Protein AF-A0A974DY29-F1 (afdb_monomer_lite)

Structure (mmCIF, N/CA/C/O backbone):
data_AF-A0A974DY29-F1
#
_entry.id   AF-A0A974DY29-F1
#
loop_
_atom_site.group_PDB
_atom_site.id
_atom_site.type_symbol
_atom_site.label_atom_id
_atom_site.label_alt_id
_atom_site.label_comp_id
_atom_site.label_asym_id
_atom_site.label_entity_id
_atom_site.label_seq_id
_atom_site.pdbx_PDB_ins_code
_atom_site.Cartn_x
_atom_site.Cartn_y
_atom_site.Cartn_z
_atom_site.occupancy
_atom_site.B_iso_or_equiv
_atom_site.auth_seq_id
_atom_site.auth_comp_id
_atom_site.auth_asym_id
_atom_site.auth_atom_id
_atom_site.pdbx_PDB_model_num
ATOM 1 N N . ARG A 1 1 ? 26.650 0.312 13.656 1.00 43.97 1 ARG A N 1
ATOM 2 C CA . ARG A 1 1 ? 25.458 0.638 14.476 1.00 43.97 1 ARG A CA 1
ATOM 3 C C . ARG A 1 1 ? 24.871 1.939 13.935 1.00 43.97 1 ARG A C 1
ATOM 5 O O . ARG A 1 1 ? 25.387 2.986 14.278 1.00 43.97 1 ARG A O 1
ATOM 12 N N . CYS A 1 2 ? 23.850 1.849 13.086 1.00 30.59 2 CYS A N 1
ATOM 13 C CA . CYS A 1 2 ? 22.846 2.890 12.862 1.00 30.59 2 CYS A CA 1
ATOM 14 C C . CYS A 1 2 ? 21.526 2.127 12.765 1.00 30.59 2 CYS A C 1
ATOM 16 O O . CYS A 1 2 ? 21.364 1.291 11.881 1.00 30.59 2 CYS A O 1
ATOM 18 N N . GLY A 1 3 ? 20.676 2.293 13.776 1.00 38.22 3 GLY A N 1
ATOM 19 C CA . GLY A 1 3 ? 19.362 1.677 13.826 1.00 38.22 3 GLY A CA 1
ATOM 20 C C . GLY A 1 3 ? 18.389 2.514 13.014 1.00 38.22 3 GLY A C 1
ATOM 21 O O . GLY A 1 3 ? 18.123 3.653 13.376 1.00 38.22 3 GLY A O 1
ATOM 22 N N . ALA A 1 4 ? 17.861 1.931 11.948 1.00 34.72 4 ALA A N 1
ATOM 23 C CA . ALA A 1 4 ? 16.581 2.313 11.378 1.00 34.72 4 ALA A CA 1
ATOM 24 C C . ALA A 1 4 ? 15.684 1.083 11.530 1.00 34.72 4 ALA A C 1
ATOM 26 O O . ALA A 1 4 ? 15.631 0.210 10.668 1.00 34.72 4 ALA A O 1
ATOM 27 N N . GLN A 1 5 ? 15.082 0.942 12.711 1.00 40.81 5 GLN A N 1
ATOM 28 C CA . GLN A 1 5 ? 13.985 0.005 12.890 1.00 40.81 5 GLN A CA 1
ATOM 29 C C . GLN A 1 5 ? 12.768 0.702 12.278 1.00 40.81 5 GLN A C 1
ATOM 31 O O . GLN A 1 5 ? 12.237 1.642 12.866 1.00 40.81 5 GLN A O 1
ATOM 36 N N . LEU A 1 6 ? 12.383 0.300 11.068 1.00 44.22 6 LEU A N 1
ATOM 37 C CA . LEU A 1 6 ? 11.057 0.613 10.544 1.00 44.22 6 LEU A CA 1
ATOM 38 C C . LEU A 1 6 ? 10.010 0.145 11.559 1.00 44.22 6 LEU A C 1
ATOM 40 O O . LEU A 1 6 ? 10.170 -0.914 12.177 1.00 44.22 6 LEU A O 1
ATOM 44 N N . GLY A 1 7 ? 8.953 0.940 11.735 1.00 54.31 7 GLY A N 1
ATOM 45 C CA . GLY A 1 7 ? 7.764 0.470 12.438 1.00 54.31 7 GLY A CA 1
ATOM 46 C C . GLY A 1 7 ? 7.249 -0.809 11.762 1.00 54.31 7 GLY A C 1
ATOM 47 O O . GLY A 1 7 ? 7.355 -0.923 10.538 1.00 54.31 7 GLY A O 1
ATOM 48 N N . PRO A 1 8 ? 6.768 -1.805 12.519 1.00 58.75 8 PRO A N 1
ATOM 49 C CA . PRO A 1 8 ? 6.269 -3.037 11.926 1.00 58.75 8 PRO A CA 1
ATOM 50 C C . PRO A 1 8 ? 5.051 -2.726 11.048 1.00 58.75 8 PRO A C 1
ATOM 52 O O . PRO A 1 8 ? 4.133 -2.051 11.501 1.00 58.75 8 PRO A O 1
ATOM 55 N N . ILE A 1 9 ? 5.041 -3.228 9.809 1.00 73.00 9 ILE A N 1
ATOM 56 C CA . ILE A 1 9 ? 3.801 -3.356 9.035 1.00 73.00 9 ILE A CA 1
ATOM 57 C C . ILE A 1 9 ? 2.918 -4.325 9.834 1.00 73.00 9 ILE A C 1
ATOM 59 O O . ILE A 1 9 ? 3.317 -5.478 10.041 1.00 73.00 9 ILE A O 1
ATOM 63 N N . GLY A 1 10 ? 1.790 -3.843 10.362 1.00 69.81 10 GLY A N 1
ATOM 64 C CA . GLY A 1 10 ? 0.885 -4.641 11.188 1.00 69.81 10 GLY A CA 1
ATOM 65 C C . GLY A 1 10 ? 0.278 -5.813 10.411 1.00 69.81 10 GLY A C 1
ATOM 66 O O . GLY A 1 10 ? 0.308 -5.825 9.182 1.00 69.81 10 GLY A O 1
ATOM 67 N N . PRO A 1 11 ? -0.232 -6.854 11.084 1.00 74.88 11 PRO A N 1
ATOM 68 C CA . PRO A 1 11 ? -0.831 -7.973 10.380 1.00 74.88 11 PRO A CA 1
ATOM 69 C C . PRO A 1 11 ? -2.206 -7.607 9.803 1.00 74.88 11 PRO A C 1
ATOM 71 O O . PRO A 1 11 ? -3.015 -6.988 10.496 1.00 74.88 11 PRO A O 1
ATOM 74 N N . ILE A 1 12 ? -2.497 -8.068 8.579 1.00 76.25 12 ILE A N 1
ATOM 75 C CA . ILE A 1 12 ? -3.851 -8.029 8.001 1.00 76.25 12 ILE A CA 1
ATOM 76 C C . ILE A 1 12 ? -4.344 -9.414 7.598 1.00 76.25 12 ILE A C 1
ATOM 78 O O . ILE A 1 12 ? -3.644 -10.189 6.939 1.00 76.25 12 ILE A O 1
ATOM 82 N N . GLY A 1 13 ? -5.585 -9.709 7.974 1.00 69.88 13 GLY A N 1
ATOM 83 C CA . GLY A 1 13 ? -6.328 -10.884 7.544 1.00 69.88 13 GLY A CA 1
ATOM 84 C C . GLY A 1 13 ? -7.733 -10.482 7.113 1.00 69.88 13 GLY A C 1
ATOM 85 O O . GLY A 1 13 ? -8.339 -9.588 7.694 1.00 69.88 13 GLY A O 1
ATOM 86 N N . LEU A 1 14 ? -8.262 -11.142 6.086 1.00 60.47 14 LEU A N 1
ATOM 87 C CA . LEU A 1 14 ? -9.654 -10.953 5.684 1.00 60.47 14 LEU A CA 1
ATOM 88 C C . LEU A 1 14 ? -10.539 -11.957 6.391 1.00 60.47 14 LEU A C 1
ATOM 90 O O . LEU A 1 14 ? -10.244 -13.156 6.408 1.00 60.47 14 LEU A O 1
ATOM 94 N N . ARG A 1 15 ? -11.648 -11.461 6.936 1.00 56.75 15 ARG A N 1
ATOM 95 C CA . ARG A 1 15 ? -12.701 -12.286 7.520 1.00 56.75 15 ARG A CA 1
ATOM 96 C C . ARG A 1 15 ? -14.066 -11.869 6.973 1.00 56.75 15 ARG A C 1
ATOM 98 O O . ARG A 1 15 ? -14.232 -10.720 6.566 1.00 56.75 15 ARG A O 1
ATOM 105 N N . PRO A 1 16 ? -15.043 -12.792 6.946 1.00 48.50 16 PRO A N 1
ATOM 106 C CA . PRO A 1 16 ? -16.423 -12.469 6.604 1.00 48.50 16 PRO A CA 1
ATOM 107 C C . PRO A 1 16 ? -16.938 -11.302 7.457 1.00 48.50 16 PRO A C 1
ATOM 109 O O . PRO A 1 16 ? -16.621 -11.228 8.642 1.00 48.50 16 PRO A O 1
ATOM 112 N N . ALA A 1 17 ? -17.770 -10.438 6.868 1.00 56.16 17 ALA A N 1
ATOM 113 C CA . ALA A 1 17 ? -18.237 -9.152 7.413 1.00 56.16 17 ALA A CA 1
ATOM 114 C C . ALA A 1 17 ? -18.993 -9.192 8.767 1.00 56.16 17 ALA A C 1
ATOM 116 O O . ALA A 1 17 ? -19.533 -8.175 9.194 1.00 56.16 17 ALA A O 1
ATOM 117 N N . LEU A 1 18 ? -19.073 -10.348 9.433 1.00 48.22 18 LEU A N 1
ATOM 118 C CA . LEU A 1 18 ? -19.827 -10.564 10.668 1.00 48.22 18 LEU A CA 1
ATOM 119 C C . LEU A 1 18 ? -18.942 -10.744 11.918 1.00 48.22 18 LEU A C 1
ATOM 121 O O . LEU A 1 18 ? -19.472 -10.792 13.024 1.00 48.22 18 LEU A O 1
ATOM 125 N N . GLU A 1 19 ? -17.618 -10.839 11.776 1.00 46.88 19 GLU A N 1
ATOM 126 C CA . GLU A 1 19 ? -16.708 -11.059 12.909 1.00 46.88 19 GLU A CA 1
ATOM 127 C C . GLU A 1 19 ? -15.903 -9.787 13.230 1.00 46.88 19 GLU A C 1
ATOM 129 O O . GLU A 1 19 ? -15.283 -9.220 12.326 1.00 46.88 19 GLU A O 1
ATOM 134 N N . PRO A 1 20 ? -15.878 -9.320 14.495 1.00 52.59 20 PRO A N 1
ATOM 135 C CA . PRO A 1 20 ? -15.053 -8.182 14.882 1.00 52.59 20 PRO A CA 1
ATOM 136 C C . PRO A 1 20 ? -13.564 -8.505 14.703 1.00 52.59 20 PRO A C 1
ATOM 138 O O . PRO A 1 20 ? -13.117 -9.616 14.998 1.00 52.59 20 PRO A O 1
ATOM 141 N N . THR A 1 21 ? -12.795 -7.513 14.246 1.00 56.16 21 THR A N 1
ATOM 142 C CA . THR A 1 21 ? -11.341 -7.604 14.079 1.00 56.16 21 THR A CA 1
AT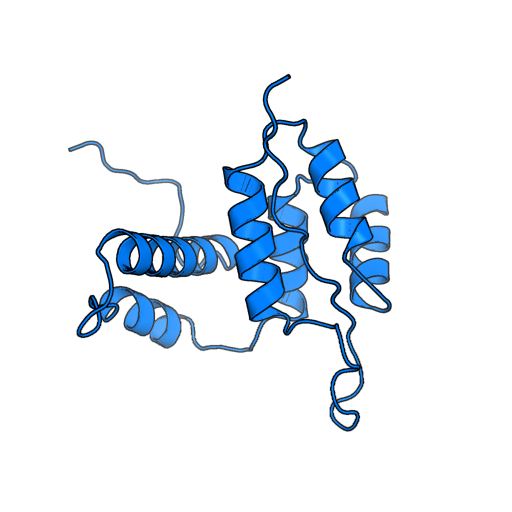OM 143 C C . THR A 1 21 ? -10.697 -8.132 15.367 1.00 56.16 21 THR A C 1
ATOM 145 O O . THR A 1 21 ? -10.908 -7.545 16.435 1.00 56.16 21 THR A O 1
ATOM 148 N N . PRO A 1 22 ? -9.929 -9.236 15.316 1.00 58.34 22 PRO A N 1
ATOM 149 C CA . PRO A 1 22 ? -9.196 -9.724 16.474 1.00 58.34 22 PRO A CA 1
ATOM 150 C C . PRO A 1 22 ? -8.284 -8.633 17.025 1.00 58.34 22 PRO A C 1
ATOM 152 O O . PRO A 1 22 ? -7.695 -7.859 16.272 1.00 58.34 22 PRO A O 1
ATOM 155 N N . SER A 1 23 ? -8.124 -8.606 18.345 1.00 55.69 23 SER A N 1
ATOM 156 C CA . SER A 1 23 ? -7.198 -7.685 19.005 1.00 55.69 23 SER A CA 1
ATOM 157 C C . SER A 1 23 ? -5.789 -7.825 18.407 1.00 55.69 23 SER A C 1
ATOM 159 O O . SER A 1 23 ? -5.140 -8.854 18.599 1.00 55.69 23 SER A O 1
ATOM 161 N N . GLY A 1 24 ? -5.339 -6.809 17.660 1.00 66.12 24 GLY A N 1
ATOM 162 C CA . GLY A 1 24 ? -4.004 -6.738 17.053 1.00 66.12 24 GLY A CA 1
ATOM 163 C C . GLY A 1 24 ? -3.931 -6.777 15.518 1.00 66.12 24 GLY A C 1
ATOM 164 O O . GLY A 1 24 ? -2.835 -6.580 15.001 1.00 66.12 24 GLY A O 1
ATOM 165 N N . GLU A 1 25 ? -5.035 -7.009 14.794 1.00 72.75 25 GLU A N 1
ATOM 166 C CA . GLU A 1 25 ? -5.093 -6.845 13.325 1.00 72.75 25 GLU A CA 1
ATOM 167 C C . GLU A 1 25 ? -5.480 -5.396 12.960 1.00 72.75 25 GLU A C 1
ATOM 169 O O . GLU A 1 25 ? -6.351 -4.795 13.595 1.00 72.75 25 GLU A O 1
ATOM 174 N N . GLU A 1 26 ? -4.816 -4.818 11.957 1.00 82.19 26 GLU A N 1
ATOM 175 C CA . GLU A 1 26 ? -5.092 -3.456 11.469 1.00 82.19 26 GLU A CA 1
ATOM 176 C C . GLU A 1 26 ? -6.129 -3.477 10.332 1.00 82.19 26 GLU A C 1
ATOM 178 O O . GLU A 1 26 ? -6.358 -4.514 9.708 1.00 82.19 26 GLU A O 1
ATOM 183 N N . THR A 1 27 ? -6.774 -2.338 10.040 1.00 87.19 27 THR A N 1
ATOM 184 C CA . THR A 1 27 ? -7.610 -2.242 8.830 1.00 87.19 27 THR A CA 1
ATOM 185 C C . THR A 1 27 ? -6.731 -2.228 7.584 1.00 87.19 27 THR A C 1
ATOM 187 O O . THR A 1 27 ? -5.548 -1.878 7.642 1.00 87.19 27 THR A O 1
ATOM 190 N N . PHE A 1 28 ? -7.310 -2.590 6.440 1.00 88.50 28 PHE A N 1
ATOM 191 C CA . PHE A 1 28 ? -6.567 -2.651 5.187 1.00 88.50 28 PHE A CA 1
ATOM 192 C C . PHE A 1 28 ? -5.968 -1.290 4.797 1.00 88.50 28 PHE A C 1
ATOM 194 O O . PHE A 1 28 ? -4.813 -1.221 4.390 1.00 88.50 28 PHE A O 1
ATOM 201 N N . GLU A 1 29 ? -6.703 -0.198 4.998 1.00 89.44 29 GLU A N 1
ATOM 202 C CA . GLU A 1 29 ? -6.247 1.159 4.692 1.00 89.44 29 GLU A CA 1
ATOM 203 C C . GLU A 1 29 ? -5.055 1.565 5.568 1.00 89.44 29 GLU A C 1
ATOM 205 O O . GLU A 1 29 ? -4.080 2.120 5.066 1.00 89.44 29 GLU A O 1
ATOM 210 N N . VAL A 1 30 ? -5.099 1.240 6.867 1.00 89.25 30 VAL A N 1
ATOM 211 C CA . VAL A 1 30 ? -4.001 1.520 7.810 1.00 89.25 30 VAL A CA 1
ATOM 212 C C . VAL A 1 30 ? -2.754 0.716 7.445 1.00 89.25 30 VAL A C 1
ATOM 214 O O . VAL A 1 30 ? -1.641 1.255 7.425 1.00 89.25 30 VAL A O 1
ATOM 217 N N . TRP A 1 31 ? -2.940 -0.561 7.114 1.00 93.12 31 TRP A N 1
ATOM 218 C CA . TRP A 1 31 ? -1.863 -1.428 6.655 1.00 93.12 31 TRP A CA 1
ATOM 219 C C . TRP A 1 31 ? -1.245 -0.930 5.355 1.00 93.12 31 TRP A C 1
ATOM 221 O O . TRP A 1 31 ? -0.025 -0.813 5.265 1.00 93.12 31 TRP A O 1
ATOM 231 N N . ARG A 1 32 ? -2.071 -0.587 4.365 1.00 93.25 32 ARG A N 1
ATOM 232 C CA . ARG A 1 32 ? -1.626 -0.078 3.067 1.00 93.25 32 ARG A CA 1
ATOM 233 C C . ARG A 1 32 ? -0.826 1.200 3.230 1.00 93.25 32 ARG A C 1
ATOM 235 O O . ARG A 1 32 ? 0.261 1.307 2.672 1.00 93.25 32 ARG A O 1
ATOM 242 N N . ASP A 1 33 ? -1.327 2.159 4.001 1.00 90.94 33 ASP A N 1
ATOM 243 C CA . ASP A 1 33 ? -0.628 3.424 4.233 1.00 90.94 33 ASP A CA 1
ATOM 244 C C . ASP A 1 33 ? 0.733 3.191 4.918 1.00 90.94 33 ASP A C 1
ATOM 246 O O . ASP A 1 33 ? 1.718 3.886 4.627 1.00 90.94 33 ASP A O 1
ATOM 250 N N . SER A 1 34 ? 0.808 2.183 5.794 1.00 91.06 34 SER A N 1
ATOM 251 C CA . SER A 1 34 ? 2.053 1.726 6.422 1.00 91.06 34 SER A CA 1
ATOM 252 C C . SER A 1 34 ? 2.981 1.022 5.427 1.00 91.06 34 SER A C 1
ATOM 254 O O . SER A 1 34 ? 4.181 1.292 5.429 1.00 91.06 34 SER A O 1
ATOM 256 N N . ALA A 1 35 ? 2.449 0.179 4.541 1.00 92.62 35 ALA A N 1
ATOM 257 C CA . ALA A 1 35 ? 3.207 -0.535 3.518 1.00 92.62 35 ALA A CA 1
ATOM 258 C C . ALA A 1 35 ? 3.777 0.424 2.462 1.00 92.62 35 ALA A C 1
ATOM 260 O O . ALA A 1 35 ? 4.959 0.338 2.142 1.00 92.62 35 ALA A O 1
ATOM 261 N N . LEU A 1 36 ? 2.983 1.394 1.997 1.00 92.06 36 LEU A N 1
ATOM 262 C CA . LEU A 1 36 ? 3.441 2.465 1.107 1.00 92.06 36 LEU A CA 1
ATOM 263 C C . LEU A 1 36 ? 4.539 3.300 1.770 1.00 92.06 36 LEU A C 1
ATOM 265 O O . LEU A 1 36 ? 5.552 3.570 1.143 1.00 92.06 36 LEU A O 1
ATOM 269 N N . THR A 1 37 ? 4.388 3.656 3.052 1.00 90.19 37 THR A N 1
ATOM 270 C CA . THR A 1 37 ? 5.461 4.344 3.796 1.00 90.19 37 THR A CA 1
ATOM 271 C C . THR A 1 37 ? 6.723 3.478 3.877 1.00 90.19 37 THR A C 1
ATOM 273 O O . THR A 1 37 ? 7.831 3.983 3.714 1.00 90.19 37 THR A O 1
ATOM 276 N N . ALA A 1 38 ? 6.571 2.169 4.101 1.00 91.56 38 ALA A N 1
ATOM 277 C CA . ALA A 1 38 ? 7.698 1.251 4.171 1.00 91.56 38 ALA A CA 1
ATOM 278 C C . ALA A 1 38 ? 8.443 1.137 2.837 1.00 91.56 38 ALA A C 1
ATOM 280 O O . ALA A 1 38 ? 9.655 0.984 2.879 1.00 91.56 38 ALA A O 1
ATOM 281 N N . VAL A 1 39 ? 7.765 1.239 1.688 1.00 91.56 39 VAL A N 1
ATOM 282 C CA . VAL A 1 39 ? 8.412 1.254 0.364 1.00 91.56 39 VAL A CA 1
ATOM 283 C C . VAL A 1 39 ? 9.393 2.418 0.228 1.00 91.56 39 VAL A C 1
ATOM 285 O O . VAL A 1 39 ? 10.536 2.186 -0.158 1.00 91.56 39 VAL A O 1
ATOM 288 N N . ASP A 1 40 ? 8.994 3.641 0.587 1.00 88.62 40 ASP A N 1
ATOM 289 C CA . ASP A 1 40 ? 9.880 4.809 0.449 1.00 88.62 40 ASP A CA 1
ATOM 290 C C . ASP A 1 40 ? 11.044 4.787 1.440 1.00 88.62 40 ASP A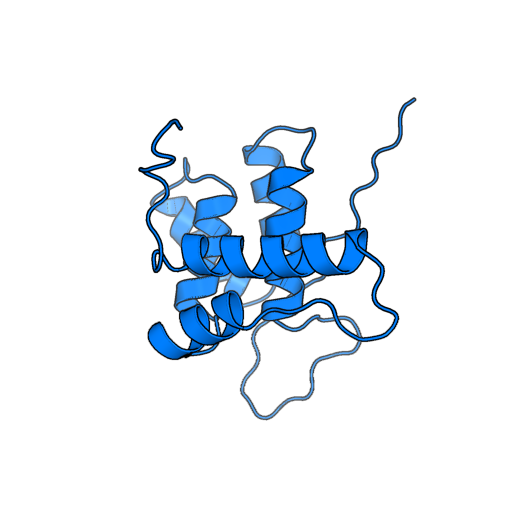 C 1
ATOM 292 O O . ASP A 1 40 ? 12.162 5.191 1.116 1.00 88.62 40 ASP A O 1
ATOM 296 N N . ASP A 1 41 ? 10.774 4.321 2.658 1.00 89.50 41 ASP A N 1
ATOM 297 C CA . ASP A 1 41 ? 11.730 4.366 3.759 1.00 89.50 41 ASP A CA 1
ATOM 298 C C . ASP A 1 41 ? 12.627 3.109 3.813 1.00 89.50 41 ASP A C 1
ATOM 300 O O . ASP A 1 41 ? 13.495 3.014 4.689 1.00 89.50 41 ASP A O 1
ATOM 304 N N . TRP A 1 42 ? 12.436 2.122 2.921 1.00 91.00 42 TRP A N 1
ATOM 305 C CA . TRP A 1 42 ? 13.143 0.838 2.981 1.00 91.00 42 TRP A CA 1
ATOM 306 C C . TRP A 1 42 ? 14.629 0.972 2.622 1.00 91.00 42 TRP A C 1
ATOM 308 O O . TRP A 1 42 ? 14.974 1.256 1.476 1.00 91.00 42 TRP A O 1
ATOM 318 N N . PRO A 1 43 ? 15.553 0.662 3.553 1.00 87.12 43 PRO A N 1
ATOM 319 C CA . PRO A 1 43 ? 16.987 0.768 3.289 1.00 87.12 43 PRO A CA 1
ATOM 320 C C . PRO A 1 43 ? 17.583 -0.494 2.635 1.00 87.12 43 PRO A C 1
ATOM 322 O O . PRO A 1 43 ? 18.783 -0.536 2.364 1.00 87.12 43 PRO A O 1
ATOM 325 N N . GLY A 1 44 ? 16.793 -1.563 2.480 1.00 89.56 44 GLY A N 1
ATOM 326 C CA . GLY A 1 44 ? 17.243 -2.870 1.999 1.00 89.56 44 GLY A CA 1
ATOM 327 C C . GLY A 1 44 ? 16.906 -3.133 0.528 1.00 89.56 44 GLY A C 1
ATOM 328 O O . GLY A 1 44 ? 16.587 -2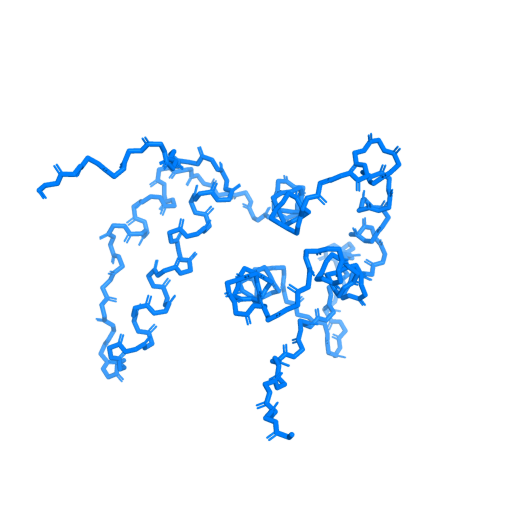.231 -0.236 1.00 89.56 44 GLY A O 1
ATOM 329 N N . SER A 1 45 ? 16.940 -4.405 0.122 1.00 92.56 45 SER A N 1
ATOM 330 C CA . SER A 1 45 ? 16.560 -4.804 -1.240 1.00 92.56 45 SER A CA 1
ATOM 331 C C . SER A 1 45 ? 15.046 -4.981 -1.392 1.00 92.56 45 SER A C 1
ATOM 333 O O . SER A 1 45 ? 14.369 -5.391 -0.446 1.00 92.56 45 SER A O 1
ATOM 335 N N . GLY A 1 46 ? 14.526 -4.748 -2.601 1.00 91.56 46 GLY A N 1
ATOM 336 C CA . GLY A 1 46 ? 13.117 -4.982 -2.942 1.00 91.56 46 GLY A CA 1
ATOM 337 C C . GLY A 1 46 ? 12.613 -6.381 -2.553 1.00 91.56 46 GLY A C 1
ATOM 338 O O . GLY A 1 46 ? 11.618 -6.470 -1.841 1.00 91.56 46 GLY A O 1
ATOM 339 N N . PRO A 1 47 ? 13.326 -7.481 -2.880 1.00 93.25 47 PRO A N 1
ATOM 340 C CA . PRO A 1 47 ? 12.915 -8.825 -2.470 1.00 93.25 47 PRO A CA 1
ATOM 341 C C . PRO A 1 47 ? 12.791 -9.006 -0.953 1.00 93.25 47 PRO A C 1
ATOM 343 O O . PRO A 1 47 ? 11.885 -9.701 -0.494 1.00 93.25 47 PRO A O 1
ATOM 346 N N . ALA A 1 48 ? 13.670 -8.373 -0.168 1.00 93.00 48 ALA A N 1
ATOM 347 C CA . ALA A 1 48 ? 13.588 -8.424 1.289 1.00 93.00 48 ALA A CA 1
ATOM 348 C C . ALA A 1 48 ? 12.349 -7.677 1.813 1.00 93.00 48 ALA A C 1
ATOM 350 O O . ALA A 1 48 ? 11.702 -8.164 2.742 1.00 93.00 48 ALA A O 1
ATOM 351 N N . LEU A 1 49 ? 11.977 -6.551 1.190 1.00 93.81 49 LEU A N 1
ATOM 352 C CA . LEU A 1 49 ? 10.726 -5.859 1.505 1.00 93.81 49 LEU A CA 1
ATOM 353 C C . LEU A 1 49 ? 9.504 -6.687 1.092 1.00 93.81 49 LEU A C 1
ATOM 355 O O . LEU A 1 49 ? 8.570 -6.806 1.877 1.00 93.81 49 LEU A O 1
ATOM 359 N N . CYS A 1 50 ? 9.524 -7.341 -0.072 1.00 94.62 50 CYS A N 1
ATOM 360 C CA . CYS A 1 50 ? 8.444 -8.246 -0.475 1.00 94.62 50 CYS A CA 1
ATOM 361 C C . CYS A 1 50 ? 8.237 -9.378 0.542 1.00 94.62 50 CYS A C 1
ATOM 363 O O . CYS A 1 50 ? 7.099 -9.717 0.858 1.00 94.62 50 CYS A O 1
ATOM 365 N N . CYS A 1 51 ? 9.318 -9.945 1.094 1.00 92.50 51 CYS A N 1
ATOM 366 C CA . CYS A 1 51 ? 9.210 -10.924 2.179 1.00 92.50 51 CYS A CA 1
ATOM 367 C C . CYS A 1 51 ? 8.555 -10.319 3.428 1.00 92.50 51 CYS A C 1
ATOM 369 O O . CYS A 1 51 ? 7.685 -10.954 4.012 1.00 92.50 51 CYS A O 1
ATOM 371 N N . LYS A 1 52 ? 8.913 -9.087 3.811 1.00 92.81 52 LYS A N 1
ATOM 372 C CA . LYS A 1 52 ? 8.299 -8.385 4.954 1.00 92.81 52 LYS A CA 1
ATOM 373 C C . LYS A 1 52 ? 6.814 -8.100 4.747 1.00 92.81 52 LYS A C 1
ATOM 375 O O . LYS A 1 52 ? 6.024 -8.325 5.660 1.00 92.81 52 LYS A O 1
ATOM 380 N N . ILE A 1 53 ? 6.436 -7.665 3.547 1.00 93.25 53 ILE A N 1
ATOM 381 C CA . ILE A 1 53 ? 5.036 -7.501 3.146 1.00 93.25 53 ILE A CA 1
ATOM 382 C C . ILE A 1 53 ? 4.323 -8.843 3.302 1.00 93.25 53 ILE A C 1
ATOM 384 O O . ILE A 1 53 ? 3.360 -8.927 4.053 1.00 93.25 53 ILE A O 1
ATOM 388 N N . GLN A 1 54 ? 4.847 -9.919 2.713 1.00 93.12 54 GLN A N 1
ATOM 389 C CA . GLN A 1 54 ? 4.252 -11.254 2.806 1.00 93.12 54 GLN A CA 1
ATOM 390 C C . GLN A 1 54 ? 4.143 -11.766 4.258 1.00 93.12 54 GLN A C 1
ATOM 392 O O . GLN A 1 54 ? 3.138 -12.371 4.626 1.00 93.12 54 GLN A O 1
ATOM 397 N N . GLU A 1 55 ? 5.138 -11.495 5.108 1.00 91.44 55 GLU A N 1
ATOM 398 C CA . GLU A 1 55 ? 5.135 -11.830 6.542 1.00 91.44 55 GLU A CA 1
ATOM 399 C C . GLU A 1 55 ? 4.040 -11.100 7.337 1.00 91.44 55 GLU A C 1
ATOM 401 O O . GLU A 1 55 ? 3.622 -11.606 8.385 1.00 91.44 55 GLU A O 1
ATOM 406 N N . SER A 1 56 ? 3.558 -9.951 6.856 1.00 92.44 56 SER A N 1
ATOM 407 C CA . SER A 1 56 ? 2.444 -9.203 7.460 1.00 92.44 56 SER A CA 1
ATOM 408 C C . SER A 1 56 ? 1.060 -9.729 7.046 1.00 92.44 56 SER A C 1
ATOM 410 O O . SER A 1 56 ? 0.062 -9.440 7.696 1.00 92.44 56 SER A O 1
ATOM 412 N N . LEU A 1 57 ? 0.968 -10.566 6.011 1.00 91.94 57 LEU A N 1
ATOM 413 C CA . LEU A 1 57 ? -0.315 -11.038 5.479 1.00 91.94 57 LEU A CA 1
ATOM 414 C C . LEU A 1 57 ? -0.777 -12.344 6.130 1.00 91.94 57 LEU A C 1
ATOM 416 O O . LEU A 1 57 ? 0.032 -13.202 6.503 1.00 91.94 57 LEU A O 1
ATOM 420 N N . ARG A 1 58 ? -2.093 -12.537 6.237 1.00 88.81 58 ARG A N 1
ATOM 421 C CA . ARG A 1 58 ? -2.722 -13.741 6.801 1.00 88.81 58 ARG A CA 1
ATOM 422 C C . ARG A 1 58 ? -3.933 -14.169 5.973 1.00 88.81 58 ARG A C 1
ATOM 424 O O . ARG A 1 58 ? -4.669 -13.342 5.446 1.00 88.81 58 ARG A O 1
ATOM 431 N N . GLY A 1 59 ? -4.181 -15.477 5.913 1.00 90.56 59 GLY A N 1
ATOM 432 C CA . GLY A 1 59 ? -5.361 -16.027 5.240 1.00 90.56 59 GLY A CA 1
ATOM 433 C C . GLY A 1 59 ? -5.435 -15.624 3.755 1.00 90.56 59 GLY A C 1
ATOM 434 O O . GLY A 1 59 ? -4.404 -15.679 3.081 1.00 90.56 59 GLY A O 1
ATOM 435 N N . PRO A 1 60 ? -6.600 -15.170 3.247 1.00 90.50 60 PRO A N 1
ATOM 436 C CA . PRO A 1 60 ? -6.796 -14.914 1.815 1.00 90.50 60 PRO A CA 1
ATOM 437 C C . PRO A 1 60 ? -5.856 -13.865 1.196 1.00 90.50 60 PRO A C 1
ATOM 439 O O . PRO A 1 60 ? -5.545 -13.945 0.008 1.00 90.50 60 PRO A O 1
ATOM 442 N N . THR A 1 61 ? -5.366 -12.892 1.974 1.00 92.19 61 THR A N 1
ATOM 443 C CA . THR A 1 61 ? -4.405 -11.889 1.472 1.00 92.19 61 THR A CA 1
ATOM 444 C C . THR A 1 61 ? -3.041 -12.516 1.190 1.00 92.19 61 THR A C 1
ATOM 446 O O . THR A 1 61 ? -2.418 -12.232 0.169 1.00 92.19 61 THR A O 1
ATOM 449 N N . LEU A 1 62 ? -2.591 -13.421 2.064 1.00 93.94 62 LEU A N 1
ATOM 450 C CA . LEU A 1 62 ? -1.343 -14.157 1.887 1.00 93.94 62 LEU A CA 1
ATOM 451 C C . LEU A 1 62 ? -1.439 -15.144 0.720 1.00 93.94 62 LEU A C 1
ATOM 453 O O . LEU A 1 62 ? -0.482 -15.285 -0.041 1.00 93.94 62 LEU A O 1
ATOM 457 N N . ASP A 1 63 ? -2.576 -15.825 0.590 1.00 95.25 63 ASP A N 1
ATOM 458 C CA . ASP A 1 63 ? -2.790 -16.807 -0.474 1.00 95.25 63 ASP A CA 1
ATOM 459 C C . ASP A 1 63 ? -2.803 -16.140 -1.857 1.00 95.25 63 ASP A C 1
ATOM 461 O O . ASP A 1 63 ? -2.161 -16.648 -2.778 1.00 95.25 63 ASP A O 1
ATOM 465 N N . LEU A 1 64 ? -3.416 -14.955 -1.977 1.00 95.75 64 LEU A N 1
ATOM 466 C CA . LEU A 1 64 ? -3.373 -14.147 -3.199 1.00 95.75 64 LEU A CA 1
ATOM 467 C C . LEU A 1 64 ? -1.936 -13.794 -3.604 1.00 95.75 64 LEU A C 1
ATOM 469 O O . LEU A 1 64 ? -1.548 -14.011 -4.750 1.00 95.75 64 LEU A O 1
ATOM 473 N N . ILE A 1 65 ? -1.123 -13.296 -2.665 1.00 95.81 65 ILE A N 1
ATOM 474 C CA . ILE A 1 65 ? 0.271 -12.928 -2.955 1.00 95.81 65 ILE A CA 1
ATOM 475 C C . ILE A 1 65 ? 1.114 -14.145 -3.341 1.00 95.81 65 ILE A C 1
ATOM 477 O O . ILE A 1 65 ? 1.960 -14.042 -4.229 1.00 95.81 65 ILE A O 1
ATOM 481 N N . LYS A 1 66 ? 0.897 -15.303 -2.708 1.00 95.31 66 LYS A N 1
ATOM 482 C CA . LYS A 1 66 ? 1.594 -16.539 -3.094 1.00 95.31 66 LYS A CA 1
ATOM 483 C C . LYS A 1 66 ? 1.258 -16.938 -4.527 1.00 95.31 66 LYS A C 1
ATOM 485 O O . LYS A 1 66 ? 2.182 -17.156 -5.303 1.00 95.31 66 LYS A O 1
ATOM 490 N N . LEU A 1 67 ? -0.030 -16.964 -4.874 1.00 96.50 67 LEU A N 1
ATOM 491 C CA . LEU A 1 67 ? -0.489 -17.306 -6.220 1.00 96.50 67 LEU A CA 1
ATOM 492 C C . LEU A 1 67 ? 0.051 -16.323 -7.266 1.00 96.50 67 LEU A C 1
ATOM 494 O O . LEU A 1 67 ? 0.565 -16.739 -8.300 1.00 96.50 67 LEU A O 1
ATOM 498 N N . HIS A 1 68 ? -0.001 -15.020 -6.979 1.00 95.69 68 HIS A N 1
ATOM 499 C CA . HIS A 1 68 ? 0.551 -13.995 -7.867 1.00 95.69 68 HIS A CA 1
ATOM 500 C C . HIS A 1 68 ? 2.033 -14.225 -8.153 1.00 95.69 68 HIS A C 1
ATOM 502 O O . HIS A 1 68 ? 2.470 -14.166 -9.299 1.00 95.69 68 HIS A O 1
ATOM 508 N N . ARG A 1 69 ? 2.816 -14.554 -7.120 1.00 94.31 69 ARG A N 1
ATOM 509 C CA . ARG A 1 69 ? 4.262 -14.774 -7.257 1.00 94.31 69 ARG A CA 1
ATOM 510 C C . ARG A 1 69 ? 4.633 -16.046 -8.014 1.00 94.31 69 ARG A C 1
ATOM 512 O O . ARG A 1 69 ? 5.754 -16.117 -8.512 1.00 94.31 69 ARG A O 1
ATOM 519 N N . GLU A 1 70 ? 3.735 -17.022 -8.132 1.00 95.69 70 GLU A N 1
ATOM 520 C CA . GLU A 1 70 ? 3.941 -18.174 -9.021 1.00 95.69 70 GLU A CA 1
ATOM 521 C C . GLU A 1 70 ? 3.947 -17.752 -10.498 1.00 95.69 70 GLU A C 1
ATOM 523 O O . GLU A 1 70 ? 4.680 -18.329 -11.300 1.00 95.69 70 GLU A O 1
ATOM 528 N N . VAL A 1 71 ? 3.173 -16.719 -10.846 1.00 95.75 71 VAL A N 1
ATOM 529 C CA . VAL A 1 71 ? 3.050 -16.195 -12.215 1.00 95.75 71 VAL A CA 1
ATOM 530 C C . VAL A 1 71 ? 4.054 -15.068 -12.476 1.00 95.75 71 VAL A C 1
ATOM 532 O O . VAL A 1 71 ? 4.729 -15.061 -13.505 1.00 95.75 71 VAL A O 1
ATOM 535 N N . CYS A 1 72 ? 4.194 -14.144 -11.524 1.00 95.19 72 CYS A N 1
ATOM 536 C CA . CYS A 1 72 ? 4.998 -12.928 -11.632 1.00 95.19 72 CYS A CA 1
ATOM 537 C C . CYS A 1 72 ? 6.036 -12.839 -10.493 1.00 95.19 72 CYS A C 1
ATOM 539 O O . CYS A 1 72 ? 5.944 -11.975 -9.618 1.00 95.19 72 CYS A O 1
ATOM 541 N N . PRO A 1 73 ? 7.069 -13.706 -10.467 1.00 92.81 73 PRO A N 1
ATOM 542 C CA . PRO A 1 73 ? 8.037 -13.750 -9.365 1.00 92.81 73 PRO A CA 1
ATOM 543 C C . PRO A 1 73 ? 8.940 -12.509 -9.270 1.00 92.81 73 PRO A C 1
ATOM 545 O O . PRO A 1 73 ? 9.577 -12.299 -8.238 1.00 92.81 73 PRO A O 1
ATOM 548 N N . GLN A 1 74 ? 9.016 -11.708 -10.338 1.00 93.25 74 GLN A N 1
ATOM 549 C CA . GLN A 1 74 ? 9.869 -10.517 -10.424 1.00 93.25 74 GLN A CA 1
ATOM 550 C C . GLN A 1 74 ? 9.193 -9.245 -9.904 1.00 93.25 74 GLN A C 1
ATOM 552 O O . GLN A 1 74 ? 9.858 -8.217 -9.781 1.00 93.25 74 GLN A O 1
ATOM 557 N N . ASP A 1 75 ? 7.895 -9.304 -9.602 1.00 95.19 75 ASP A N 1
ATOM 558 C CA . ASP A 1 75 ? 7.143 -8.131 -9.180 1.00 95.19 75 ASP A CA 1
ATOM 559 C C . ASP A 1 75 ? 7.640 -7.597 -7.832 1.00 95.19 75 ASP A C 1
ATOM 561 O O . ASP A 1 75 ? 7.840 -8.329 -6.850 1.00 95.19 75 ASP A O 1
ATOM 565 N N . GLY A 1 76 ? 7.865 -6.283 -7.828 1.00 94.44 76 GLY A N 1
ATOM 566 C CA . GLY A 1 76 ? 8.333 -5.517 -6.683 1.00 94.44 76 GLY A CA 1
ATOM 567 C C . GLY A 1 76 ? 7.247 -5.271 -5.631 1.00 94.44 76 GLY A C 1
ATOM 568 O O . GLY A 1 76 ? 6.074 -5.588 -5.847 1.00 94.44 76 GLY A O 1
ATOM 569 N N . PRO A 1 77 ? 7.627 -4.702 -4.477 1.00 94.12 77 PRO A N 1
ATOM 570 C CA . PRO A 1 77 ? 6.726 -4.482 -3.348 1.00 94.12 77 PRO A CA 1
ATOM 571 C C . PRO A 1 77 ? 5.524 -3.594 -3.706 1.00 94.12 77 PRO A C 1
ATOM 573 O O . PRO A 1 77 ? 4.424 -3.849 -3.222 1.00 94.12 77 PRO A O 1
ATOM 576 N N . GLU A 1 78 ? 5.700 -2.620 -4.599 1.00 93.81 78 GLU A N 1
ATOM 577 C CA . GLU A 1 78 ? 4.641 -1.736 -5.093 1.00 93.81 78 GLU A CA 1
ATOM 578 C C . GLU A 1 78 ? 3.545 -2.522 -5.812 1.00 93.81 78 GLU A C 1
ATOM 580 O O . GLU A 1 78 ? 2.367 -2.328 -5.531 1.00 93.81 78 GLU A O 1
ATOM 585 N N . LYS A 1 79 ? 3.928 -3.474 -6.674 1.00 95.31 79 LYS A N 1
ATOM 586 C CA . LYS A 1 79 ? 2.976 -4.328 -7.397 1.00 95.31 79 LYS A CA 1
ATOM 587 C C . LYS A 1 79 ? 2.212 -5.274 -6.480 1.00 95.31 79 LYS A C 1
ATOM 589 O O . LYS A 1 79 ? 1.049 -5.566 -6.737 1.00 95.31 79 LYS A O 1
ATOM 594 N N . LEU A 1 80 ? 2.829 -5.718 -5.384 1.00 95.81 80 LEU A N 1
ATOM 595 C CA . LEU A 1 80 ? 2.126 -6.516 -4.377 1.00 95.81 80 LEU A CA 1
ATOM 596 C C . LEU A 1 80 ? 1.073 -5.683 -3.632 1.00 95.81 80 LEU A C 1
ATOM 598 O O . LEU A 1 80 ? -0.008 -6.192 -3.344 1.00 95.81 80 LEU A O 1
ATOM 602 N N . ILE A 1 81 ? 1.384 -4.421 -3.320 1.00 95.31 81 ILE A N 1
ATOM 603 C CA . ILE A 1 81 ? 0.444 -3.501 -2.664 1.00 95.31 81 ILE A CA 1
ATOM 604 C C . ILE A 1 81 ? -0.696 -3.133 -3.621 1.00 95.31 81 ILE A C 1
ATOM 606 O O . ILE A 1 81 ? -1.846 -3.200 -3.207 1.00 95.31 81 ILE A O 1
ATOM 610 N N . GLU A 1 82 ? -0.393 -2.823 -4.884 1.00 95.19 82 GLU A N 1
ATOM 611 C CA . GLU A 1 82 ? -1.378 -2.546 -5.944 1.00 95.19 82 GLU A CA 1
ATOM 612 C C . GLU A 1 82 ? -2.363 -3.706 -6.112 1.00 95.19 82 GLU A C 1
ATOM 614 O O . GLU A 1 82 ? -3.569 -3.508 -6.023 1.00 95.19 82 GLU A O 1
ATOM 619 N N . LEU A 1 83 ? -1.866 -4.942 -6.208 1.00 96.06 83 LEU A N 1
ATOM 620 C CA . LEU A 1 83 ? -2.729 -6.121 -6.301 1.00 96.06 83 LEU A CA 1
ATOM 621 C C . LEU A 1 83 ? -3.678 -6.262 -5.097 1.00 96.06 83 LEU A C 1
ATOM 623 O O . LEU A 1 83 ? -4.842 -6.643 -5.246 1.00 96.06 83 LEU A O 1
ATOM 627 N N . LEU A 1 84 ? -3.179 -5.995 -3.889 1.00 95.06 84 LEU A N 1
ATOM 628 C CA . LEU A 1 84 ? -3.995 -6.051 -2.677 1.00 95.06 84 LEU A CA 1
ATOM 629 C C . LEU A 1 84 ? -4.994 -4.891 -2.614 1.00 95.06 84 LEU A C 1
ATOM 631 O O . LEU A 1 84 ? -6.112 -5.105 -2.153 1.00 95.06 84 LEU A O 1
ATOM 635 N N . GLU A 1 85 ? -4.623 -3.705 -3.094 1.00 94.06 85 GLU A N 1
ATOM 636 C CA . GLU A 1 85 ? -5.508 -2.544 -3.211 1.00 94.06 85 GLU A CA 1
ATOM 637 C C . GLU A 1 85 ? -6.658 -2.815 -4.178 1.00 94.06 85 GLU A C 1
ATOM 639 O O . GLU A 1 85 ? -7.812 -2.571 -3.835 1.00 94.06 85 GLU A O 1
ATOM 644 N N . ASP A 1 86 ? -6.362 -3.391 -5.340 1.00 92.50 86 ASP A N 1
ATOM 645 C CA . ASP A 1 86 ? -7.366 -3.712 -6.355 1.00 92.50 86 ASP A CA 1
ATOM 646 C C . ASP A 1 86 ? -8.340 -4.798 -5.883 1.00 92.50 86 ASP A C 1
ATOM 648 O O . ASP A 1 86 ? -9.510 -4.814 -6.266 1.00 92.50 86 ASP A O 1
ATOM 652 N N . THR A 1 87 ? -7.867 -5.720 -5.038 1.00 93.88 87 THR A N 1
ATOM 653 C CA . THR A 1 87 ? -8.681 -6.851 -4.571 1.00 93.88 87 THR A CA 1
ATOM 654 C C . THR A 1 87 ? -9.456 -6.533 -3.291 1.00 93.88 87 THR A C 1
ATOM 656 O O . THR A 1 87 ? -10.582 -7.004 -3.116 1.00 93.88 87 THR A O 1
ATOM 659 N N . TYR A 1 88 ? -8.853 -5.776 -2.372 1.00 90.94 88 TYR A N 1
ATOM 660 C CA . TYR A 1 88 ? -9.352 -5.599 -1.002 1.00 90.94 88 TYR A CA 1
ATOM 661 C C . TYR A 1 88 ? -9.486 -4.144 -0.566 1.00 90.94 88 TYR A C 1
ATOM 663 O O . TYR A 1 88 ? -9.996 -3.882 0.526 1.00 90.94 88 TYR A O 1
ATOM 671 N N . GLY A 1 89 ? -9.053 -3.202 -1.401 1.00 89.69 89 GLY A N 1
ATOM 672 C CA . GLY A 1 89 ? -9.276 -1.788 -1.172 1.00 89.69 89 GLY A CA 1
ATOM 673 C C . GLY A 1 89 ? -10.763 -1.441 -1.159 1.00 89.69 89 GLY A C 1
ATOM 674 O O . GLY A 1 89 ? -11.585 -2.118 -1.782 1.00 89.69 89 GLY A O 1
ATOM 675 N N . PRO A 1 90 ? -11.140 -0.369 -0.445 1.00 87.31 90 PRO A N 1
ATOM 676 C CA . PRO A 1 90 ? -12.515 0.099 -0.448 1.00 87.31 90 PRO A CA 1
ATOM 677 C C . PRO A 1 90 ? -12.921 0.516 -1.862 1.00 87.31 90 PRO A C 1
ATOM 679 O O . PRO A 1 90 ? -12.185 1.231 -2.544 1.00 87.31 90 PRO A O 1
ATOM 682 N N . VAL A 1 91 ? -14.113 0.111 -2.293 1.00 87.12 91 VAL A N 1
ATOM 683 C CA . VAL A 1 91 ? -14.689 0.617 -3.540 1.00 87.12 91 VAL A CA 1
ATOM 684 C C . VAL A 1 91 ? -15.035 2.090 -3.320 1.00 87.12 91 VAL A C 1
ATOM 686 O O . VAL A 1 91 ? -15.982 2.409 -2.605 1.00 87.12 91 VAL A O 1
ATOM 689 N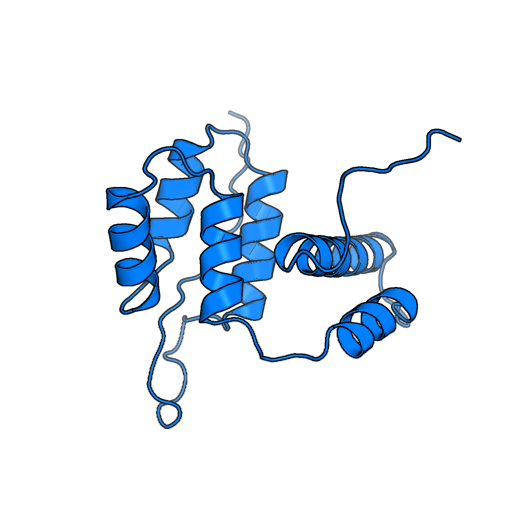 N . GLU A 1 92 ? -14.238 2.980 -3.903 1.00 86.00 92 GLU A N 1
ATOM 690 C CA . GLU A 1 92 ? -14.436 4.429 -3.869 1.00 86.00 92 GLU A CA 1
ATOM 691 C C . GLU A 1 92 ? -14.483 4.955 -5.304 1.00 86.00 92 GLU A C 1
ATOM 693 O O . GLU A 1 92 ? -13.801 4.429 -6.183 1.00 86.00 92 GLU A O 1
ATOM 698 N N . ASP A 1 93 ? -15.286 5.990 -5.536 1.00 92.12 93 ASP A N 1
ATOM 699 C CA . ASP A 1 93 ? -15.347 6.670 -6.827 1.00 92.12 93 ASP A CA 1
ATOM 700 C C . ASP A 1 93 ? -14.058 7.471 -7.082 1.00 92.12 93 ASP A C 1
ATOM 702 O O . ASP A 1 93 ? -13.594 8.222 -6.221 1.00 92.12 93 ASP A O 1
ATOM 706 N N . GLU A 1 94 ? -13.475 7.324 -8.273 1.00 92.81 94 GLU A N 1
ATOM 707 C CA . GLU A 1 94 ? -12.194 7.947 -8.631 1.00 92.81 94 GLU A CA 1
ATOM 708 C C . GLU A 1 94 ? -12.247 9.482 -8.562 1.00 92.81 94 GLU A C 1
ATOM 710 O O . GLU A 1 94 ? -11.290 10.122 -8.109 1.00 92.81 94 GLU A O 1
ATOM 715 N N . ILE A 1 95 ? -13.374 10.088 -8.964 1.00 94.12 95 ILE A N 1
ATOM 716 C CA . ILE A 1 95 ? -13.570 11.543 -8.916 1.00 94.12 95 ILE A CA 1
ATOM 717 C C . ILE A 1 95 ? -13.664 11.995 -7.458 1.00 94.12 95 ILE A C 1
ATOM 719 O O . ILE A 1 95 ? -13.062 13.007 -7.090 1.00 94.12 95 ILE A O 1
ATOM 723 N N . GLU A 1 96 ? -14.363 11.242 -6.608 1.00 93.19 96 GLU A N 1
ATOM 724 C CA . GLU A 1 96 ? -14.425 11.509 -5.170 1.00 93.19 96 GLU A CA 1
ATOM 725 C C . GLU A 1 96 ? -13.038 11.414 -4.514 1.00 93.19 96 GLU A C 1
ATOM 727 O O . GLU A 1 96 ? -12.671 12.286 -3.719 1.00 93.19 96 GLU A O 1
ATOM 732 N N . MET A 1 97 ? -12.233 10.407 -4.865 1.00 93.12 97 MET A N 1
ATOM 733 C CA . MET A 1 97 ? -10.856 10.275 -4.373 1.00 93.12 97 MET A CA 1
ATOM 734 C C . MET A 1 97 ? -9.987 11.469 -4.786 1.00 93.12 97 MET A C 1
ATOM 736 O O . MET A 1 97 ? -9.271 12.042 -3.955 1.00 93.12 97 MET A O 1
ATOM 740 N N . LEU A 1 98 ? -10.083 11.889 -6.050 1.00 94.88 98 LEU A N 1
ATOM 741 C CA . LEU A 1 98 ? -9.365 13.057 -6.553 1.00 94.88 98 LEU A CA 1
ATOM 742 C C . LEU A 1 98 ? -9.828 14.344 -5.853 1.00 94.88 98 LEU A C 1
ATOM 744 O O . LEU A 1 98 ? -8.998 15.164 -5.454 1.00 94.88 98 LEU A O 1
ATOM 748 N N . TYR A 1 99 ? -11.135 14.506 -5.642 1.00 95.06 99 TYR A N 1
ATOM 749 C CA . TYR A 1 99 ? -11.699 15.652 -4.931 1.00 95.06 99 TYR A CA 1
ATOM 750 C C . TYR A 1 99 ? -11.237 15.707 -3.469 1.00 95.06 99 TYR A C 1
ATOM 752 O O . TYR A 1 99 ? -10.859 16.779 -2.985 1.00 95.06 99 TYR A O 1
ATOM 760 N N . LYS A 1 100 ? -11.204 14.562 -2.771 1.00 94.12 100 LYS A N 1
ATOM 761 C CA . LYS A 1 100 ? -10.659 14.447 -1.407 1.00 94.12 100 LYS A CA 1
ATOM 762 C C . LYS A 1 100 ? -9.203 14.912 -1.363 1.00 94.12 100 LYS A C 1
ATOM 764 O O . LYS A 1 100 ? -8.836 15.660 -0.457 1.00 94.12 100 LYS A O 1
ATOM 769 N N . PHE A 1 101 ? -8.387 14.504 -2.336 1.00 95.56 101 PHE A N 1
ATOM 770 C CA . PHE A 1 101 ? -6.993 14.940 -2.442 1.00 95.56 101 PHE A CA 1
ATOM 771 C C . PHE A 1 101 ? -6.870 16.446 -2.691 1.00 95.56 101 PHE A C 1
ATOM 773 O O . PHE A 1 101 ? -6.156 17.125 -1.958 1.00 95.56 101 PHE A O 1
ATOM 780 N N . GLN A 1 102 ? -7.600 16.990 -3.666 1.00 95.38 102 GLN A N 1
ATOM 781 C CA . GLN A 1 102 ? -7.568 18.425 -3.982 1.00 95.38 102 GLN A CA 1
ATOM 782 C C . GLN A 1 102 ? -8.066 19.298 -2.824 1.00 95.38 102 GLN A C 1
ATOM 784 O O . GLN A 1 102 ? -7.572 20.403 -2.618 1.00 95.38 102 GLN A O 1
ATOM 789 N N . SER A 1 103 ? -9.019 18.788 -2.045 1.00 95.94 103 SER A N 1
ATOM 790 C CA . SER A 1 103 ? -9.592 19.475 -0.883 1.00 95.94 103 SER A CA 1
ATOM 791 C C . SER A 1 103 ? -8.816 19.209 0.413 1.00 95.94 103 SER A C 1
ATOM 793 O O . SER A 1 103 ? -9.249 19.605 1.499 1.00 95.94 103 SER A O 1
ATOM 795 N N . CYS A 1 104 ? -7.678 18.515 0.335 1.00 95.75 104 CYS A N 1
ATOM 796 C CA . CYS A 1 104 ? -6.851 18.195 1.485 1.00 95.75 104 CYS A CA 1
ATOM 797 C C . CYS A 1 104 ? -6.154 19.460 1.998 1.00 95.75 104 CYS A C 1
ATOM 799 O O . CYS A 1 104 ? -5.106 19.850 1.499 1.00 95.75 104 CYS A O 1
ATOM 801 N N . MET A 1 105 ? -6.725 20.082 3.028 1.00 96.94 105 MET A N 1
ATOM 802 C CA . MET A 1 105 ? -6.132 21.233 3.715 1.00 96.94 105 MET A CA 1
ATOM 803 C C . MET A 1 105 ? -5.462 20.812 5.026 1.00 96.94 105 MET A C 1
ATOM 805 O O . MET A 1 105 ? -5.822 19.786 5.621 1.00 96.94 105 MET A O 1
ATOM 809 N N . GLN A 1 106 ? -4.497 21.609 5.492 1.00 97.56 106 GLN A N 1
ATOM 810 C CA . GLN A 1 106 ? -3.925 21.465 6.832 1.00 97.56 106 GLN A CA 1
ATOM 811 C C . GLN A 1 106 ? -5.026 21.692 7.872 1.00 97.56 106 GLN A C 1
ATOM 813 O O . GLN A 1 106 ? -5.731 22.699 7.821 1.00 97.56 106 GLN A O 1
ATOM 818 N N . LYS A 1 107 ? -5.192 20.746 8.800 1.00 96.50 107 LYS A N 1
ATOM 819 C CA . LYS A 1 107 ? -6.193 20.855 9.870 1.00 96.50 107 LYS A CA 1
ATOM 820 C C . LYS A 1 107 ? -5.724 21.826 10.955 1.00 96.50 107 LYS A C 1
ATOM 822 O O . LYS A 1 107 ? -4.522 22.007 11.162 1.00 96.50 107 LYS A O 1
ATOM 827 N N . ASP A 1 108 ? -6.668 22.373 11.715 1.00 97.00 108 ASP A N 1
ATOM 828 C CA . ASP A 1 108 ? -6.354 23.190 12.888 1.00 97.00 108 ASP A CA 1
ATOM 829 C C . ASP A 1 108 ? -5.454 22.415 13.861 1.00 97.00 108 ASP A C 1
ATOM 831 O O . ASP A 1 108 ? -5.742 21.275 14.234 1.00 97.00 108 ASP A O 1
ATOM 835 N N . ASN A 1 109 ? -4.351 23.042 14.279 1.00 96.19 109 ASN A N 1
ATOM 836 C CA . ASN A 1 109 ? -3.320 22.461 15.151 1.00 96.19 109 ASN A CA 1
ATOM 837 C C . ASN A 1 109 ? -2.567 21.237 14.577 1.00 96.19 109 ASN A C 1
ATOM 839 O O . ASN A 1 109 ? -1.806 20.587 15.301 1.00 96.19 109 ASN A O 1
ATOM 843 N N . GLU A 1 110 ? -2.721 20.909 13.291 1.00 97.19 110 GLU A N 1
ATOM 844 C CA . GLU A 1 110 ? -1.882 19.912 12.617 1.00 97.19 110 GLU A CA 1
ATOM 845 C C . GLU A 1 110 ? -0.500 20.514 12.338 1.00 97.19 110 GLU A C 1
ATOM 847 O O . GLU A 1 110 ? -0.389 21.627 11.831 1.00 97.19 110 GLU A O 1
ATOM 852 N N . SER A 1 111 ? 0.581 19.797 12.654 1.00 97.38 111 SER A N 1
ATOM 853 C CA . SER A 1 111 ? 1.919 20.241 12.253 1.00 97.38 111 SER A CA 1
ATOM 854 C C . SER A 1 111 ? 2.095 20.090 10.744 1.00 97.38 111 SER A C 1
ATOM 856 O O . SER A 1 111 ? 1.583 19.144 10.146 1.00 97.38 111 SER A O 1
ATOM 858 N N . LEU A 1 112 ? 2.903 20.960 10.132 1.00 97.06 112 LEU A N 1
ATOM 859 C CA . LEU A 1 112 ? 3.169 20.907 8.691 1.00 97.06 112 LEU A CA 1
ATOM 860 C C . LEU A 1 112 ? 3.668 19.524 8.235 1.00 97.06 112 LEU A C 1
ATOM 862 O O . LEU A 1 112 ? 3.239 19.012 7.210 1.00 97.06 112 LEU A O 1
ATOM 866 N N . SER A 1 113 ? 4.517 18.877 9.037 1.00 95.06 113 SER A N 1
ATOM 867 C CA . SER A 1 113 ? 5.010 17.522 8.766 1.00 95.06 113 SER A CA 1
ATOM 868 C C . SER A 1 113 ? 3.901 16.468 8.696 1.00 95.06 113 SER A C 1
ATOM 870 O O . SER A 1 113 ? 3.944 15.592 7.836 1.00 95.06 113 SER A O 1
ATOM 872 N N . LYS A 1 114 ? 2.896 16.547 9.578 1.00 93.25 114 LYS A N 1
ATOM 873 C CA . LYS A 1 114 ? 1.758 15.618 9.588 1.00 93.25 114 LYS A CA 1
ATOM 874 C C . LYS A 1 114 ? 0.850 15.860 8.389 1.00 93.25 114 LYS A C 1
ATOM 876 O O . LYS A 1 114 ? 0.466 14.899 7.729 1.00 93.25 114 LYS A O 1
ATOM 881 N N . TYR A 1 115 ? 0.592 17.129 8.076 1.00 95.94 115 TYR A N 1
ATOM 882 C CA . TYR A 1 115 ? -0.171 17.509 6.893 1.00 95.94 115 TYR A CA 1
ATOM 883 C C . TYR A 1 115 ? 0.485 16.997 5.605 1.00 95.94 115 TYR A C 1
ATOM 885 O O . TYR A 1 115 ? -0.161 16.296 4.830 1.00 95.94 115 TYR A O 1
ATOM 893 N N . LEU A 1 116 ? 1.779 17.271 5.409 1.00 95.00 116 LEU A N 1
ATOM 894 C CA . LEU A 1 116 ? 2.511 16.822 4.222 1.00 95.00 116 LEU A CA 1
ATOM 895 C C . LEU A 1 116 ? 2.558 15.297 4.118 1.00 95.00 116 LEU A C 1
ATOM 897 O O . LEU A 1 116 ? 2.365 14.765 3.029 1.00 95.00 116 LEU A O 1
ATOM 901 N N . LYS A 1 117 ? 2.741 14.588 5.240 1.00 90.12 117 LYS A N 1
ATOM 902 C CA . LYS A 1 117 ? 2.688 13.121 5.255 1.00 90.12 117 LYS A CA 1
ATOM 903 C C . LYS A 1 117 ? 1.325 12.606 4.786 1.00 90.12 117 LYS A C 1
ATOM 905 O O . LYS A 1 117 ? 1.276 11.726 3.932 1.00 90.12 117 LYS A O 1
ATOM 910 N N . ARG A 1 118 ? 0.230 13.182 5.292 1.00 93.56 118 ARG A N 1
ATOM 911 C CA . ARG A 1 118 ? -1.136 12.823 4.882 1.00 93.56 118 ARG A CA 1
ATOM 912 C C . ARG A 1 118 ? -1.382 13.125 3.403 1.00 93.56 118 ARG A C 1
ATOM 914 O O . ARG A 1 118 ? -1.902 12.274 2.691 1.00 93.56 118 ARG A O 1
ATOM 921 N N . LEU A 1 119 ? -0.972 14.300 2.928 1.00 95.00 119 LEU A N 1
ATOM 922 C CA . LEU A 1 119 ? -1.099 14.684 1.521 1.00 95.00 119 LEU A CA 1
ATOM 923 C C . LEU A 1 119 ? -0.317 13.730 0.602 1.00 95.00 119 LEU A C 1
ATOM 925 O O . LEU A 1 119 ? -0.844 13.276 -0.412 1.00 95.00 119 LEU A O 1
ATOM 929 N N . GLN A 1 120 ? 0.910 13.371 0.985 1.00 93.19 120 GLN A N 1
ATOM 930 C CA . GLN A 1 120 ? 1.738 12.413 0.255 1.00 93.19 120 GLN A CA 1
ATOM 931 C C . GLN A 1 120 ? 1.104 11.013 0.225 1.00 93.19 120 GLN A C 1
ATOM 933 O O . GLN A 1 120 ? 1.126 10.366 -0.818 1.00 93.19 120 GLN A O 1
ATOM 938 N N . GLN A 1 121 ? 0.528 10.541 1.336 1.00 91.50 121 GLN A N 1
ATOM 939 C CA . GLN A 1 121 ? -0.181 9.254 1.386 1.00 91.50 121 GLN A CA 1
ATOM 940 C C . GLN A 1 121 ? -1.386 9.233 0.438 1.00 91.50 121 GLN A C 1
ATOM 942 O O . GLN A 1 121 ? -1.550 8.278 -0.316 1.00 91.50 121 GLN A O 1
ATOM 947 N N . MET A 1 122 ? -2.174 10.313 0.406 1.00 94.00 122 MET A N 1
ATOM 948 C CA . MET A 1 122 ? -3.297 10.437 -0.528 1.00 94.00 122 MET A CA 1
ATOM 949 C C . MET A 1 122 ? -2.830 10.413 -1.989 1.00 94.00 122 MET A C 1
ATOM 951 O O . MET A 1 122 ? -3.427 9.718 -2.804 1.00 94.00 122 MET A O 1
ATOM 955 N N . LEU A 1 123 ? -1.735 11.107 -2.321 1.00 93.94 123 LEU A N 1
ATOM 956 C CA . LEU A 1 123 ? -1.172 11.076 -3.674 1.00 93.94 123 LEU A CA 1
ATOM 957 C C . LEU A 1 123 ? -0.700 9.670 -4.071 1.00 93.94 123 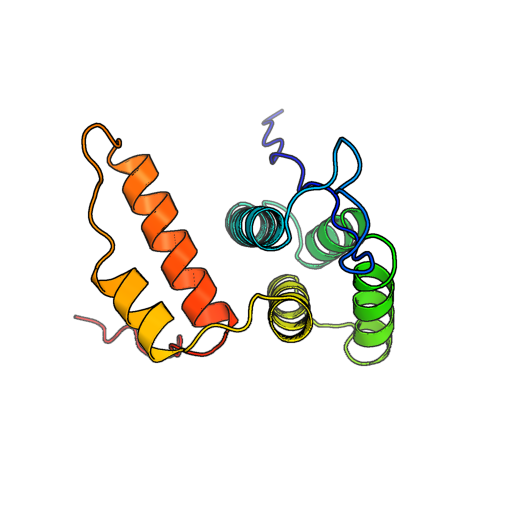LEU A C 1
ATOM 959 O O . LEU A 1 123 ? -0.980 9.216 -5.178 1.00 93.94 123 LEU A O 1
ATOM 963 N N . LYS A 1 124 ? -0.011 8.965 -3.167 1.00 91.44 124 LYS A N 1
ATOM 964 C CA . LYS A 1 124 ? 0.441 7.588 -3.412 1.00 91.44 124 LYS A CA 1
ATOM 965 C C . LYS A 1 124 ? -0.724 6.646 -3.659 1.00 91.44 124 LYS A C 1
ATOM 967 O O . LYS A 1 124 ? -0.619 5.802 -4.536 1.00 91.44 124 LYS A O 1
ATOM 972 N N . LEU A 1 125 ? -1.827 6.805 -2.930 1.00 92.19 125 LEU A N 1
ATOM 973 C CA . LEU A 1 125 ? -3.030 6.013 -3.161 1.00 92.19 125 LEU A CA 1
ATOM 974 C C . LEU A 1 125 ? -3.607 6.249 -4.567 1.00 92.19 125 LEU A C 1
ATOM 976 O O . LEU A 1 125 ? -3.942 5.287 -5.252 1.00 92.19 125 LEU A O 1
ATOM 980 N N . LEU A 1 126 ? -3.666 7.505 -5.025 1.00 93.75 126 LEU A N 1
ATOM 981 C CA . LEU A 1 126 ? -4.122 7.828 -6.384 1.00 93.75 126 LEU A CA 1
ATOM 982 C C . LEU A 1 126 ? -3.226 7.201 -7.461 1.00 93.75 126 LEU A C 1
ATOM 984 O O . LEU A 1 126 ? -3.731 6.723 -8.472 1.00 93.75 126 LEU A O 1
ATOM 988 N N . VAL A 1 127 ? -1.910 7.173 -7.237 1.00 91.75 127 VAL A N 1
ATOM 989 C CA . VAL A 1 127 ? -0.955 6.496 -8.129 1.00 91.75 127 VAL A CA 1
ATOM 990 C C . VAL A 1 127 ? -1.112 4.975 -8.066 1.00 91.75 127 VAL A C 1
ATOM 992 O O . VAL A 1 127 ? -1.133 4.325 -9.104 1.00 91.75 127 VAL A O 1
ATOM 995 N N . CYS A 1 128 ? -1.256 4.411 -6.865 1.00 90.31 128 CYS A N 1
ATOM 996 C CA . CYS A 1 128 ? -1.433 2.977 -6.629 1.00 90.31 128 CYS A CA 1
ATOM 997 C C . CYS A 1 128 ? -2.664 2.434 -7.364 1.00 90.31 128 CYS A C 1
ATOM 999 O O . CYS A 1 128 ? -2.596 1.361 -7.943 1.00 90.31 128 CYS A O 1
ATOM 1001 N N . ARG A 1 129 ? -3.760 3.202 -7.400 1.00 90.62 129 ARG A N 1
ATOM 1002 C CA . ARG A 1 129 ? -4.976 2.867 -8.162 1.00 90.62 129 ARG A CA 1
ATOM 1003 C C . ARG A 1 129 ? -4.945 3.314 -9.625 1.00 90.62 129 ARG A C 1
ATOM 1005 O O . ARG A 1 129 ? -5.967 3.268 -10.297 1.00 90.62 129 ARG A O 1
ATOM 1012 N N . SER A 1 130 ? -3.805 3.793 -10.122 1.00 90.25 130 SER A N 1
ATOM 1013 C CA . SER A 1 130 ? -3.651 4.300 -11.493 1.00 90.25 130 SER A CA 1
ATOM 1014 C C . SER A 1 130 ? -4.632 5.425 -11.883 1.00 90.25 130 SER A C 1
ATOM 1016 O O . SER A 1 130 ? -4.885 5.643 -13.065 1.00 90.25 130 SER A O 1
ATOM 1018 N N . ILE A 1 131 ? -5.149 6.185 -10.908 1.00 90.50 131 ILE A N 1
ATOM 1019 C CA . ILE A 1 131 ? -6.034 7.345 -11.136 1.00 90.50 131 ILE A CA 1
ATOM 1020 C C . ILE A 1 131 ? -5.230 8.520 -11.711 1.00 90.50 131 ILE A C 1
ATOM 1022 O O . ILE A 1 131 ? -5.731 9.309 -12.513 1.00 90.50 131 ILE A O 1
ATOM 1026 N N . ILE A 1 132 ? -3.964 8.646 -11.302 1.00 89.81 132 ILE A N 1
ATOM 1027 C CA . ILE A 1 132 ? -3.022 9.639 -11.824 1.00 89.81 132 ILE A CA 1
ATOM 1028 C C . ILE A 1 132 ? -1.795 8.907 -12.365 1.00 89.81 132 ILE A C 1
ATOM 1030 O O . ILE A 1 132 ? -1.206 8.073 -11.679 1.00 89.81 132 ILE A O 1
ATOM 1034 N N . ALA A 1 133 ? -1.389 9.251 -13.586 1.00 82.75 133 ALA A N 1
ATOM 1035 C CA . ALA A 1 133 ? -0.177 8.728 -14.199 1.00 82.75 133 ALA A CA 1
ATOM 1036 C C . ALA A 1 133 ? 1.083 9.395 -13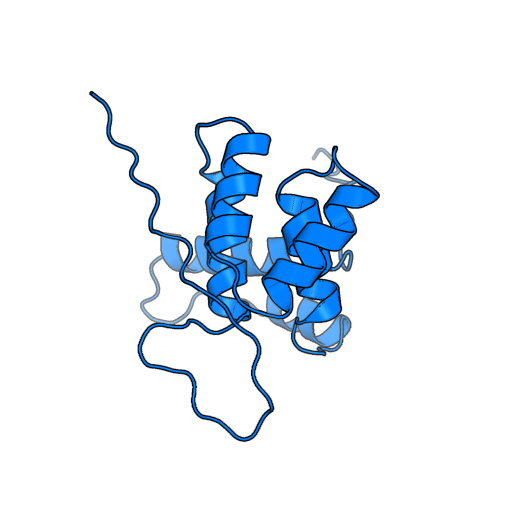.619 1.00 82.75 133 ALA A C 1
ATOM 1038 O O . ALA A 1 133 ? 1.101 10.586 -13.306 1.00 82.75 133 ALA A O 1
ATOM 1039 N N . THR A 1 134 ? 2.164 8.628 -13.494 1.00 72.25 134 THR A N 1
ATOM 1040 C CA . THR A 1 134 ? 3.463 9.103 -12.986 1.00 72.25 134 THR A CA 1
ATOM 1041 C C . THR A 1 134 ? 4.375 9.661 -14.082 1.00 72.25 134 THR A C 1
ATOM 1043 O O . THR A 1 134 ? 5.508 10.049 -13.802 1.00 72.25 134 THR A O 1
ATOM 1046 N N . ASP A 1 135 ? 3.909 9.720 -15.331 1.00 61.41 135 ASP A N 1
ATOM 1047 C CA . ASP A 1 135 ? 4.735 9.975 -16.513 1.00 61.41 135 ASP A CA 1
ATOM 1048 C C . ASP A 1 135 ? 4.966 11.461 -16.831 1.00 61.41 135 ASP A C 1
ATOM 1050 O O . ASP A 1 135 ? 5.671 11.772 -17.792 1.00 61.41 135 ASP A O 1
ATOM 1054 N N . ARG A 1 136 ? 4.447 12.400 -16.026 1.00 50.28 136 ARG A N 1
ATOM 1055 C CA . ARG A 1 136 ? 4.609 13.843 -16.277 1.00 50.28 136 ARG A CA 1
ATOM 1056 C C . ARG A 1 136 ? 4.810 14.653 -15.002 1.00 50.28 136 ARG A C 1
ATOM 1058 O O . ARG A 1 136 ? 3.878 15.237 -14.457 1.00 50.28 136 ARG A O 1
ATOM 1065 N N . VAL A 1 137 ? 6.064 14.780 -14.580 1.00 52.56 137 VAL A N 1
ATOM 1066 C CA . VAL A 1 137 ? 6.505 16.029 -13.947 1.00 52.56 137 VAL A CA 1
ATOM 1067 C C . VAL A 1 137 ? 7.013 16.896 -15.093 1.00 52.56 137 VAL A C 1
ATOM 1069 O O . VAL A 1 137 ? 8.182 16.803 -15.466 1.00 52.56 137 VAL A O 1
ATOM 1072 N N . ASP A 1 138 ? 6.119 17.665 -15.726 1.00 44.75 138 ASP A N 1
ATOM 1073 C CA . ASP A 1 138 ? 6.541 18.683 -16.690 1.00 44.75 138 ASP A CA 1
ATOM 1074 C C . ASP A 1 138 ? 7.550 19.581 -15.953 1.00 44.75 138 ASP A C 1
ATOM 1076 O O . ASP A 1 138 ? 7.230 20.220 -14.950 1.00 44.75 138 ASP A O 1
ATOM 1080 N N . SER A 1 139 ? 8.810 19.519 -16.382 1.00 39.03 139 SER A N 1
ATOM 1081 C CA . SER A 1 139 ? 9.891 20.308 -15.801 1.00 39.03 139 SER A CA 1
ATOM 1082 C C . SER A 1 139 ? 9.555 21.785 -16.002 1.00 39.03 139 SER A C 1
ATOM 1084 O O . SER A 1 139 ? 9.536 22.249 -17.142 1.00 39.03 139 SER A O 1
ATOM 1086 N N . MET A 1 140 ? 9.236 22.491 -14.914 1.00 36.25 140 MET A N 1
ATOM 1087 C CA . MET A 1 140 ? 9.160 23.956 -14.894 1.00 36.25 140 MET A CA 1
ATOM 1088 C C . MET A 1 140 ? 10.551 24.565 -14.764 1.00 36.25 140 MET A C 1
ATOM 1090 O O . MET A 1 140 ? 11.353 24.028 -13.965 1.00 36.25 140 MET A O 1
#

Foldseek 3Di:
DDDDPQDQLWAADDDPPPDPDPPGHDDLLSSLLSLVVCVVVPPDDQVVSLVSNLVRYDDPLNVQSVVVCVVVVPDGSLVSSLSCCVVPNDDDDLVVLVVCLVPQDQDVPRDPVRSVSVSVSSVSSCVSPVVDDPPDPPDD

Secondary structure (DSSP, 8-state):
-----PPP---EE---TTSPPPTTPPPHHHHHHHHHHHHHH--S-HHHHHHHHHHHEETHHHHHHHHHHHH-TT--HHHHHHHHHHHHS----HHHHHHHHHT-PPPTT--HHHHHHHHHHHHHHHHHTTSS-SS-----

Organism: Xenopus laevis (NCBI:txid8355)

Radius of gyration: 16.33 Å; chains: 1; bounding box: 45×42×36 Å

Sequence (140 aa):
RCGAQLGPIGPIGLRPALEPTPSGEETFEVWRDSALTAVDDWPGSGPALCCKIQESLRGPTLDLIKLHREVCPQDGPEKLIELLEDTYGPVEDEIEMLYKFQSCMQKDNESLSKYLKRLQQMLKLLVCRSIIATDRVDSM

InterPro domains:
  IPR026523 Paraneoplastic antigen Ma [PTHR23095] (16-139)
  IPR048270 Paraneoplastic antigen Ma-like, C-terminal domain [PF14893] (20-139)

pLDDT: mean 84.08, std 17.37, range [30.59, 97.56]